Protein AF-A0A2D6RNL6-F1 (afdb_monomer_lite)

Structure (mmCIF, N/CA/C/O backbone):
data_AF-A0A2D6RNL6-F1
#
_entry.id   AF-A0A2D6RNL6-F1
#
loop_
_atom_site.group_PDB
_atom_site.id
_atom_site.type_symbol
_atom_site.label_atom_id
_atom_site.label_alt_id
_atom_site.label_comp_id
_atom_site.label_asym_id
_atom_site.label_entity_id
_atom_site.label_seq_id
_atom_site.pdbx_PDB_ins_code
_atom_site.Cartn_x
_atom_site.Cartn_y
_atom_site.Cartn_z
_atom_site.occupancy
_atom_site.B_iso_or_equiv
_atom_site.auth_seq_id
_atom_site.auth_comp_id
_atom_site.auth_asym_id
_atom_site.auth_atom_id
_atom_site.pdbx_PDB_model_num
ATOM 1 N N . MET A 1 1 ? -27.653 3.096 -29.816 1.00 61.59 1 MET A N 1
ATOM 2 C CA . MET A 1 1 ? -26.757 1.972 -29.468 1.00 61.59 1 MET A CA 1
ATOM 3 C C . MET A 1 1 ? -27.085 1.542 -28.053 1.00 61.59 1 MET A C 1
ATOM 5 O O . MET A 1 1 ? -27.039 2.382 -27.164 1.00 61.59 1 MET A O 1
ATOM 9 N N . ASP A 1 2 ? -27.475 0.287 -27.846 1.00 83.06 2 ASP A N 1
ATOM 10 C CA . ASP A 1 2 ? -27.924 -0.172 -26.529 1.00 83.06 2 ASP A CA 1
ATOM 11 C C . ASP A 1 2 ? -26.804 -0.097 -25.488 1.00 83.06 2 ASP A C 1
ATOM 13 O O . ASP A 1 2 ? -25.637 -0.349 -25.797 1.00 83.06 2 ASP A O 1
ATOM 17 N N . LYS A 1 3 ? -27.161 0.178 -24.226 1.00 84.56 3 LYS A N 1
ATOM 18 C CA . LYS A 1 3 ? -26.219 0.249 -23.091 1.00 84.56 3 LYS A CA 1
ATOM 19 C C . LYS A 1 3 ? -25.324 -0.997 -22.996 1.00 84.56 3 LYS A C 1
ATOM 21 O O . LYS A 1 3 ? -24.145 -0.892 -22.674 1.00 84.56 3 LYS A O 1
ATOM 26 N N . LYS A 1 4 ? -25.856 -2.170 -23.359 1.00 85.88 4 LYS A N 1
ATOM 27 C CA . LYS A 1 4 ? -25.099 -3.432 -23.428 1.00 85.88 4 LYS A CA 1
ATOM 28 C C . LYS A 1 4 ? -24.016 -3.423 -24.516 1.00 85.88 4 LYS A C 1
ATOM 30 O O . LYS A 1 4 ? -22.933 -3.949 -24.287 1.00 85.88 4 LYS A O 1
ATOM 35 N N . ASN A 1 5 ? -24.278 -2.812 -25.671 1.00 91.19 5 ASN A N 1
ATOM 36 C CA . ASN A 1 5 ? -23.312 -2.721 -26.769 1.00 91.19 5 ASN A CA 1
ATOM 37 C C . ASN A 1 5 ? -22.222 -1.680 -26.474 1.00 91.19 5 ASN A C 1
ATOM 39 O O . ASN A 1 5 ? -21.060 -1.928 -26.779 1.00 91.19 5 ASN A O 1
ATOM 43 N N . LEU A 1 6 ? -22.564 -0.580 -25.791 1.00 92.38 6 LEU A N 1
ATOM 44 C CA . LEU A 1 6 ? -21.588 0.391 -25.273 1.00 92.38 6 LEU A CA 1
ATOM 45 C C . LEU A 1 6 ? -20.596 -0.248 -24.294 1.00 92.38 6 LEU A C 1
ATOM 47 O O . LEU A 1 6 ? -19.391 -0.079 -24.457 1.00 92.38 6 LEU A O 1
ATOM 51 N N . ILE A 1 7 ? -21.089 -1.024 -23.320 1.00 94.25 7 ILE A N 1
ATOM 52 C CA . ILE A 1 7 ? -20.229 -1.723 -22.352 1.00 94.25 7 ILE A CA 1
ATOM 53 C C . ILE A 1 7 ? -19.299 -2.705 -23.071 1.00 94.25 7 ILE A C 1
ATOM 55 O O . ILE A 1 7 ? -18.102 -2.692 -22.817 1.00 94.25 7 ILE A O 1
ATOM 59 N N . LYS A 1 8 ? -19.814 -3.503 -24.016 1.00 94.81 8 LYS A N 1
ATOM 60 C CA . LYS A 1 8 ? -18.989 -4.449 -24.789 1.00 94.81 8 LYS A CA 1
ATOM 61 C C . LYS A 1 8 ? -17.877 -3.754 -25.575 1.00 94.81 8 LYS A C 1
ATOM 63 O O . LYS A 1 8 ? -16.745 -4.227 -25.557 1.00 94.81 8 LYS A O 1
ATOM 68 N N . ILE A 1 9 ? -18.187 -2.643 -26.244 1.00 95.88 9 ILE A N 1
ATOM 69 C CA . ILE A 1 9 ? -17.197 -1.867 -27.004 1.00 95.88 9 ILE A CA 1
ATOM 70 C C . ILE A 1 9 ? -16.142 -1.285 -26.062 1.00 95.88 9 ILE A C 1
ATOM 72 O O . ILE A 1 9 ? -14.953 -1.401 -26.339 1.00 95.88 9 ILE A O 1
ATOM 76 N N . PHE A 1 10 ? -16.555 -0.724 -24.924 1.00 96.06 10 PHE A N 1
ATOM 77 C CA . PHE A 1 10 ? -15.624 -0.216 -23.920 1.00 96.06 10 PHE A CA 1
ATOM 78 C C . PHE A 1 10 ? -14.700 -1.319 -23.388 1.00 96.06 10 PHE A C 1
ATOM 80 O O . PHE A 1 10 ? -13.483 -1.153 -23.392 1.00 96.06 10 PHE A O 1
ATOM 87 N N . THR A 1 11 ? -15.252 -2.475 -23.004 1.00 95.62 11 THR A N 1
ATOM 88 C CA . THR A 1 11 ? -14.461 -3.627 -22.552 1.00 95.62 11 THR A CA 1
ATOM 89 C C . THR A 1 11 ? -13.476 -4.088 -23.624 1.00 95.62 11 THR A C 1
ATOM 91 O O . THR A 1 11 ? -12.323 -4.368 -23.305 1.00 95.62 11 THR A O 1
ATOM 94 N N . LEU A 1 12 ? -13.893 -4.122 -24.894 1.00 96.81 12 LEU A N 1
ATOM 95 C CA . LEU A 1 12 ? -13.017 -4.479 -26.009 1.00 96.81 12 LEU A CA 1
ATOM 96 C C . LEU A 1 12 ? -11.869 -3.475 -26.172 1.00 96.81 12 LEU A C 1
ATOM 98 O O . LEU A 1 12 ? -10.727 -3.891 -26.335 1.00 96.81 12 LEU A O 1
ATOM 102 N N . ILE A 1 13 ? -12.144 -2.171 -26.081 1.00 97.19 13 ILE A N 1
ATOM 103 C CA . ILE A 1 13 ? -11.117 -1.121 -26.163 1.00 97.19 13 ILE A CA 1
ATOM 104 C C . ILE A 1 13 ? -10.107 -1.270 -25.024 1.00 97.19 13 ILE A C 1
ATOM 106 O O . ILE A 1 13 ? -8.901 -1.245 -25.271 1.00 97.19 13 ILE A O 1
ATOM 110 N N . VAL A 1 14 ? -10.578 -1.471 -23.790 1.00 96.88 14 VAL A N 1
ATOM 111 C CA . VAL A 1 14 ? -9.708 -1.687 -22.623 1.00 96.88 14 VAL A CA 1
ATOM 112 C C . VAL A 1 14 ? -8.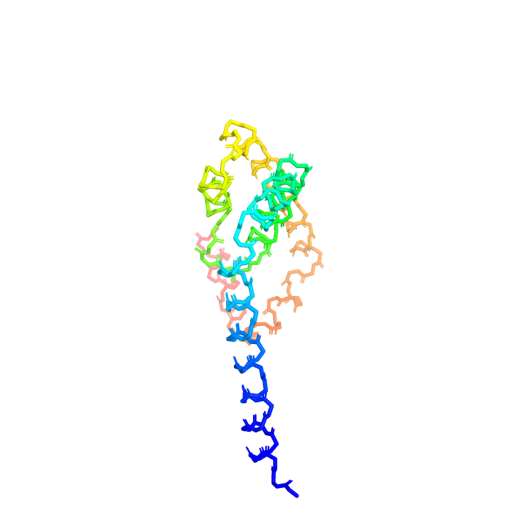843 -2.928 -22.830 1.00 96.88 14 VAL A C 1
ATOM 114 O O . VAL A 1 14 ? -7.630 -2.866 -22.645 1.00 96.88 14 VAL A O 1
ATOM 117 N N . PHE A 1 15 ? -9.437 -4.031 -23.284 1.00 96.94 15 PHE A N 1
ATOM 118 C CA . PHE A 1 15 ? -8.711 -5.268 -23.549 1.00 96.94 15 PHE A CA 1
ATOM 119 C C . PHE A 1 15 ? -7.634 -5.088 -24.625 1.00 96.94 15 PHE A C 1
ATOM 121 O O . PHE A 1 15 ? -6.479 -5.444 -24.406 1.00 96.94 15 PHE A O 1
ATOM 128 N N . VAL A 1 16 ? -7.977 -4.472 -25.760 1.00 97.31 16 VAL A N 1
ATOM 129 C CA . VAL A 1 16 ? -7.020 -4.184 -26.839 1.00 97.31 16 VAL A CA 1
ATOM 130 C C . VAL A 1 16 ? -5.899 -3.267 -26.345 1.00 97.31 16 VAL A C 1
ATOM 132 O O . VAL A 1 16 ? -4.738 -3.504 -26.662 1.00 97.31 16 VAL A O 1
ATOM 135 N N . SER A 1 17 ? -6.214 -2.275 -25.511 1.00 96.12 17 SER A N 1
ATOM 136 C CA . SER A 1 17 ? -5.215 -1.376 -24.920 1.00 96.12 17 SER A CA 1
ATOM 137 C C . SER A 1 17 ? -4.228 -2.131 -24.025 1.00 96.12 17 SER A C 1
ATOM 139 O O . SER A 1 17 ? -3.023 -1.917 -24.132 1.00 96.12 17 SER A O 1
ATOM 141 N N . ILE A 1 18 ? -4.717 -3.064 -23.198 1.00 96.62 18 ILE A N 1
ATOM 142 C CA . ILE A 1 18 ? -3.874 -3.936 -22.364 1.00 96.62 18 ILE A CA 1
ATOM 143 C C . ILE A 1 18 ? -2.964 -4.805 -23.241 1.00 96.62 18 ILE A C 1
ATOM 145 O O . ILE A 1 18 ? -1.770 -4.905 -22.967 1.00 96.62 18 ILE A O 1
ATOM 149 N N . VAL A 1 19 ? -3.498 -5.397 -24.314 1.00 96.69 19 VAL A N 1
ATOM 150 C CA . VAL A 1 19 ? -2.718 -6.237 -25.240 1.00 96.69 19 VAL A CA 1
ATOM 151 C C . VAL A 1 19 ? -1.640 -5.422 -25.958 1.00 96.69 19 VAL A C 1
ATOM 153 O O . VAL A 1 19 ? -0.492 -5.859 -26.026 1.00 96.69 19 VAL A O 1
ATOM 156 N N . ILE A 1 20 ? -1.970 -4.225 -26.452 1.00 97.19 20 ILE A N 1
ATOM 157 C CA . ILE A 1 20 ? -1.000 -3.323 -27.091 1.00 97.19 20 ILE A CA 1
ATOM 158 C C . ILE A 1 20 ? 0.104 -2.946 -26.101 1.00 97.19 20 ILE A C 1
ATOM 160 O O . ILE A 1 20 ? 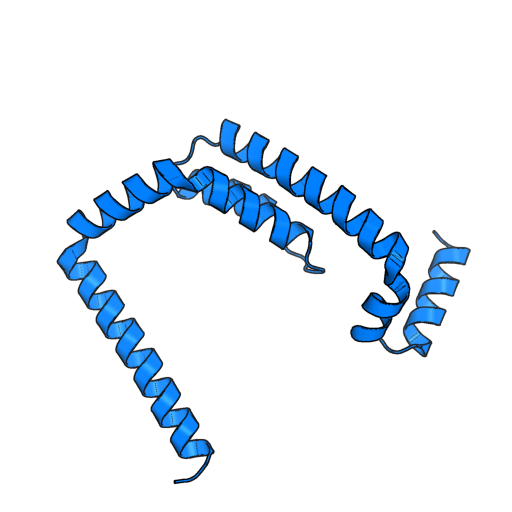1.284 -3.020 -26.444 1.00 97.19 20 ILE A O 1
ATOM 164 N N . PHE A 1 21 ? -0.264 -2.584 -24.870 1.00 95.12 21 PHE A N 1
ATOM 165 C CA . PHE A 1 21 ? 0.700 -2.238 -23.832 1.00 95.12 21 PHE A CA 1
ATOM 166 C C . PHE A 1 21 ? 1.614 -3.421 -23.499 1.00 95.12 21 PHE A C 1
ATOM 168 O O . PHE A 1 21 ? 2.829 -3.258 -23.434 1.00 95.12 21 PHE A O 1
ATOM 175 N N . PHE A 1 22 ? 1.055 -4.627 -23.385 1.00 94.50 22 PHE A N 1
ATOM 176 C CA . PHE A 1 22 ? 1.821 -5.849 -23.163 1.00 94.50 22 PHE A CA 1
ATOM 177 C C . PHE A 1 22 ? 2.835 -6.107 -24.287 1.00 94.50 22 PHE A C 1
ATOM 179 O O . PHE A 1 22 ? 4.017 -6.314 -24.012 1.00 94.50 22 PHE A O 1
ATOM 186 N N . ILE A 1 23 ? 2.410 -6.029 -25.554 1.00 96.31 23 ILE A N 1
ATOM 187 C CA . ILE A 1 23 ? 3.305 -6.186 -26.714 1.00 96.31 23 ILE A CA 1
ATOM 188 C C . ILE A 1 23 ? 4.410 -5.123 -26.684 1.00 96.31 23 ILE A C 1
ATOM 190 O O . ILE A 1 23 ? 5.586 -5.447 -26.862 1.00 96.31 23 ILE A O 1
ATOM 194 N N . TYR A 1 24 ? 4.057 -3.866 -26.404 1.00 95.25 24 TYR A N 1
ATOM 195 C CA . TYR A 1 24 ? 5.021 -2.776 -26.271 1.00 95.25 24 TYR A CA 1
ATOM 196 C C . TYR A 1 24 ? 6.053 -3.055 -25.170 1.00 95.25 24 TYR A C 1
ATOM 198 O O . TYR A 1 24 ? 7.249 -2.827 -25.382 1.00 95.25 24 TYR A O 1
ATOM 206 N N . THR A 1 25 ? 5.615 -3.592 -24.026 1.00 93.31 25 THR A N 1
ATOM 207 C CA . THR A 1 25 ? 6.499 -3.978 -22.922 1.00 93.31 25 THR A CA 1
ATOM 208 C C . THR A 1 25 ? 7.471 -5.082 -23.313 1.00 93.31 25 THR A C 1
ATOM 210 O O . THR A 1 25 ? 8.650 -5.001 -22.972 1.00 93.31 25 THR A O 1
ATOM 213 N N . VAL A 1 26 ? 7.009 -6.088 -24.057 1.00 94.06 26 VAL A N 1
ATOM 214 C CA . VAL A 1 26 ? 7.857 -7.193 -24.523 1.00 94.06 26 VAL A CA 1
ATOM 215 C C . VAL A 1 26 ? 8.924 -6.694 -25.503 1.00 94.06 26 VAL A C 1
ATOM 217 O O . VAL A 1 26 ? 10.094 -7.044 -25.360 1.00 94.06 26 VAL A O 1
ATOM 220 N N . ILE A 1 27 ? 8.555 -5.832 -26.457 1.00 96.69 27 ILE A N 1
ATOM 221 C CA . ILE A 1 27 ? 9.493 -5.284 -27.452 1.00 96.69 27 ILE A CA 1
ATOM 222 C C . ILE A 1 27 ? 10.543 -4.379 -26.787 1.00 96.69 27 ILE A C 1
ATOM 224 O O . ILE A 1 27 ? 11.732 -4.482 -27.083 1.00 96.69 27 ILE A O 1
ATOM 228 N N . ASN A 1 28 ? 10.125 -3.519 -25.854 1.00 94.94 28 ASN A N 1
ATOM 229 C CA . ASN A 1 28 ? 10.990 -2.529 -25.201 1.00 94.94 28 ASN A CA 1
ATOM 230 C C . ASN A 1 28 ? 11.498 -2.980 -23.825 1.00 94.94 28 ASN A C 1
ATOM 232 O O . ASN A 1 28 ? 11.835 -2.152 -22.974 1.00 94.94 28 ASN A O 1
ATOM 236 N N . TYR A 1 29 ? 11.569 -4.294 -23.598 1.00 92.25 29 TYR A N 1
ATOM 237 C CA . TYR A 1 29 ? 11.819 -4.877 -22.281 1.00 92.25 29 TYR A CA 1
ATOM 238 C C . TYR A 1 29 ? 13.060 -4.313 -21.584 1.00 92.25 29 TYR A C 1
ATOM 240 O O . TYR A 1 29 ? 13.004 -4.000 -20.399 1.00 92.25 29 TYR A O 1
ATOM 248 N N . LYS A 1 30 ? 14.180 -4.143 -22.300 1.00 91.44 30 LYS A N 1
ATOM 249 C CA . LYS A 1 30 ? 15.426 -3.631 -21.700 1.00 91.44 30 LYS A CA 1
ATOM 250 C C . LYS A 1 30 ? 15.261 -2.212 -21.157 1.00 91.44 30 LYS A C 1
ATOM 252 O O . LYS A 1 30 ? 15.620 -1.966 -20.011 1.00 91.44 30 LYS A O 1
ATOM 257 N N . THR A 1 31 ? 14.700 -1.308 -21.957 1.00 92.25 31 THR A N 1
ATOM 258 C CA . THR A 1 31 ? 14.467 0.086 -21.559 1.00 92.25 31 THR A CA 1
ATOM 259 C C . THR A 1 31 ? 13.501 0.148 -20.384 1.00 92.25 31 THR A C 1
ATOM 261 O O . THR A 1 31 ? 13.804 0.763 -19.368 1.00 92.25 31 THR A O 1
ATOM 264 N N . ILE A 1 32 ? 12.381 -0.574 -20.474 1.00 90.81 32 ILE A N 1
ATOM 265 C CA . ILE A 1 32 ? 11.372 -0.600 -19.412 1.00 90.81 32 ILE A CA 1
ATOM 266 C C . ILE A 1 32 ? 11.942 -1.192 -18.127 1.00 90.81 32 ILE A C 1
ATOM 268 O O . ILE A 1 32 ? 11.711 -0.644 -17.057 1.00 90.81 32 ILE A O 1
ATOM 272 N N . LYS A 1 33 ? 12.733 -2.267 -18.207 1.00 89.50 33 LYS A N 1
ATOM 273 C CA . LYS A 1 33 ? 13.381 -2.862 -17.035 1.00 89.50 33 LYS A CA 1
ATOM 274 C C . LYS A 1 33 ? 14.281 -1.853 -16.320 1.00 89.50 33 LYS A C 1
ATOM 276 O O . LYS A 1 33 ? 14.235 -1.781 -15.095 1.00 89.50 33 LYS A O 1
ATOM 281 N N . THR A 1 34 ? 15.083 -1.088 -17.059 1.00 90.94 34 THR A N 1
ATOM 282 C CA . THR A 1 34 ? 15.974 -0.075 -16.475 1.00 90.94 34 THR A CA 1
ATOM 283 C C . THR A 1 34 ? 15.185 1.046 -15.804 1.00 90.94 34 THR A C 1
ATOM 285 O O . THR A 1 34 ? 15.450 1.364 -14.646 1.00 90.94 34 THR A O 1
ATOM 288 N N . GLU A 1 35 ? 14.179 1.595 -16.487 1.00 90.56 35 GLU A N 1
ATOM 289 C CA . GLU A 1 35 ? 13.336 2.668 -15.946 1.00 90.56 35 GLU A CA 1
ATOM 290 C C . GLU A 1 35 ? 12.542 2.208 -14.717 1.00 90.56 35 GLU A C 1
ATOM 292 O O . GLU A 1 35 ? 12.532 2.884 -13.689 1.00 90.56 35 GLU A O 1
ATOM 297 N N . VAL A 1 36 ? 11.940 1.015 -14.772 1.00 87.94 36 VAL A N 1
ATOM 298 C CA . VAL A 1 36 ? 11.219 0.421 -13.636 1.00 87.94 36 VAL A CA 1
ATOM 299 C C . VAL A 1 36 ? 12.167 0.166 -12.471 1.00 87.94 36 VAL A C 1
ATOM 301 O O . VAL A 1 36 ? 11.840 0.526 -11.346 1.00 87.94 36 VAL A O 1
ATOM 304 N N . SER A 1 37 ? 13.353 -0.400 -12.709 1.00 88.25 37 SER A N 1
ATOM 305 C CA . SER A 1 37 ? 14.330 -0.641 -11.641 1.00 88.25 37 SER A CA 1
ATOM 306 C C . SER A 1 37 ? 14.790 0.663 -10.986 1.00 88.25 37 SER A C 1
ATOM 308 O O . SER A 1 37 ? 14.908 0.720 -9.764 1.00 88.25 37 SER A O 1
ATOM 310 N N . SER A 1 38 ? 15.029 1.712 -11.777 1.00 89.12 38 SER A N 1
ATOM 311 C CA . SER A 1 38 ? 15.371 3.047 -11.270 1.00 89.12 38 SER A CA 1
ATOM 312 C C . SER A 1 38 ? 14.224 3.635 -10.440 1.00 89.12 38 SER A C 1
ATOM 314 O O . SER A 1 38 ? 14.425 4.115 -9.322 1.00 89.12 38 SER A O 1
ATOM 316 N N . GLY A 1 39 ? 12.991 3.508 -10.938 1.00 89.69 39 GLY A N 1
ATOM 317 C CA . GLY A 1 39 ? 11.782 3.927 -10.235 1.00 89.69 39 GLY A CA 1
ATOM 318 C C . GLY A 1 39 ? 11.582 3.194 -8.908 1.00 89.69 39 GLY A C 1
ATOM 319 O O . GLY A 1 39 ? 11.326 3.836 -7.892 1.00 89.69 39 GLY A O 1
ATOM 320 N N . VAL A 1 40 ? 11.761 1.870 -8.887 1.00 90.19 40 VAL A N 1
ATOM 321 C CA . VAL A 1 40 ? 11.664 1.046 -7.672 1.00 90.19 40 VAL A CA 1
ATOM 322 C C . VAL A 1 40 ? 12.739 1.440 -6.664 1.00 90.19 40 VAL A C 1
ATOM 324 O O . VAL A 1 40 ? 12.428 1.611 -5.491 1.00 90.19 40 VAL A O 1
ATOM 327 N N . GLN A 1 41 ? 13.982 1.663 -7.088 1.00 87.38 41 GLN A N 1
ATOM 328 C CA . GLN A 1 41 ? 15.033 2.098 -6.163 1.00 87.38 41 GLN A CA 1
ATOM 329 C C . GLN A 1 41 ? 14.742 3.475 -5.553 1.00 87.38 41 GLN A C 1
ATOM 331 O O . GLN A 1 41 ? 15.025 3.697 -4.377 1.00 87.38 41 GLN A O 1
ATOM 336 N N . LYS A 1 42 ? 14.146 4.390 -6.326 1.00 91.44 42 LYS A N 1
ATOM 337 C CA . LYS A 1 42 ? 13.864 5.758 -5.876 1.00 91.44 42 LYS A CA 1
ATOM 338 C C . LYS A 1 42 ? 12.590 5.879 -5.036 1.00 91.44 42 LYS A C 1
ATOM 340 O O . LYS A 1 42 ? 12.570 6.632 -4.067 1.00 91.44 42 LYS A O 1
ATOM 345 N N . TYR A 1 43 ? 11.530 5.168 -5.410 1.00 94.44 43 TYR A N 1
ATOM 346 C CA . TYR A 1 43 ? 10.188 5.337 -4.840 1.00 94.44 43 TYR A CA 1
ATOM 347 C C . TYR A 1 43 ? 9.634 4.078 -4.173 1.00 94.44 43 TYR A C 1
ATOM 349 O O . TYR A 1 43 ? 8.564 4.138 -3.571 1.00 94.44 43 TYR A O 1
ATOM 357 N N . GLY A 1 44 ? 10.345 2.952 -4.237 1.00 92.94 44 GLY A N 1
ATOM 358 C CA . GLY A 1 44 ? 9.876 1.659 -3.745 1.00 92.94 44 GLY A CA 1
ATOM 359 C C . GLY A 1 44 ? 9.432 1.713 -2.290 1.00 92.94 44 GLY A C 1
ATOM 360 O O . GLY A 1 44 ? 8.293 1.373 -2.002 1.00 92.94 44 GLY A O 1
ATOM 361 N N . TYR A 1 45 ? 10.259 2.240 -1.383 1.00 95.06 45 TYR A N 1
ATOM 362 C CA . TYR A 1 45 ? 9.891 2.354 0.036 1.00 95.06 45 TYR A CA 1
ATOM 363 C C . TYR A 1 45 ? 8.681 3.267 0.278 1.00 95.06 45 TYR A C 1
ATOM 365 O O . TYR A 1 45 ? 7.866 2.981 1.148 1.00 95.06 45 TYR A O 1
ATOM 373 N N . ILE A 1 46 ? 8.506 4.328 -0.515 1.00 95.25 46 ILE A N 1
ATOM 374 C CA . ILE A 1 46 ? 7.317 5.190 -0.422 1.00 95.25 46 ILE A CA 1
ATOM 375 C C . ILE A 1 46 ? 6.072 4.410 -0.859 1.00 95.25 46 ILE A C 1
ATOM 377 O O . ILE A 1 46 ? 5.050 4.460 -0.179 1.00 95.25 46 ILE A O 1
ATOM 381 N N . GLY A 1 47 ? 6.173 3.643 -1.948 1.00 94.50 47 GLY A N 1
ATOM 382 C CA . GLY A 1 47 ? 5.105 2.759 -2.415 1.00 94.50 47 GLY A CA 1
ATOM 383 C C . GLY A 1 47 ? 4.740 1.687 -1.388 1.00 94.50 47 GLY A C 1
ATOM 384 O O . GLY A 1 47 ? 3.563 1.509 -1.090 1.00 94.50 47 GLY A O 1
ATOM 385 N N . ILE A 1 48 ? 5.742 1.035 -0.789 1.00 95.75 48 ILE A N 1
ATOM 386 C CA . ILE A 1 48 ? 5.563 0.070 0.306 1.00 95.75 48 ILE A CA 1
ATOM 387 C C . ILE A 1 48 ? 4.880 0.733 1.503 1.00 95.75 48 ILE A C 1
ATOM 389 O O . ILE A 1 48 ? 3.950 0.165 2.070 1.00 95.75 48 ILE A O 1
ATOM 393 N N . SER A 1 49 ? 5.303 1.939 1.881 1.00 95.75 49 SER A N 1
ATOM 394 C CA . SER A 1 49 ? 4.690 2.676 2.984 1.00 95.75 49 SER A CA 1
ATOM 395 C C . SER A 1 49 ? 3.212 2.950 2.708 1.00 95.75 49 SER A C 1
ATOM 397 O O . SER A 1 49 ? 2.364 2.555 3.503 1.00 95.75 49 SER A O 1
ATOM 399 N N . ALA A 1 50 ? 2.886 3.536 1.553 1.00 95.25 50 ALA A N 1
ATOM 400 C CA . ALA A 1 50 ? 1.510 3.862 1.187 1.00 95.25 50 ALA A CA 1
ATOM 401 C C . ALA A 1 50 ? 0.621 2.615 1.069 1.00 95.25 50 ALA A C 1
ATOM 403 O O . ALA A 1 50 ? -0.500 2.609 1.571 1.00 95.25 50 ALA A O 1
ATOM 404 N N . ALA A 1 51 ? 1.120 1.545 0.446 1.00 94.50 51 ALA A N 1
ATOM 405 C CA . ALA A 1 51 ? 0.382 0.294 0.324 1.00 94.50 51 ALA A CA 1
ATOM 406 C C . ALA A 1 51 ? 0.128 -0.349 1.694 1.00 94.50 51 ALA A C 1
ATOM 408 O O . ALA A 1 51 ? -1.005 -0.711 1.981 1.00 94.50 51 ALA A O 1
ATOM 409 N N . SER A 1 52 ? 1.137 -0.416 2.568 1.00 94.88 52 SER A N 1
ATOM 410 C CA . SER A 1 52 ? 0.978 -0.959 3.929 1.00 94.88 52 SER A CA 1
ATOM 411 C C . SER A 1 52 ? -0.042 -0.165 4.735 1.00 94.88 52 SER A C 1
ATOM 413 O O . SER A 1 52 ? -0.927 -0.749 5.349 1.00 94.88 52 SER A O 1
ATOM 415 N N . PHE A 1 53 ? 0.035 1.166 4.665 1.00 94.88 53 PHE A N 1
ATOM 416 C CA . PHE A 1 53 ? -0.911 2.055 5.326 1.00 94.88 53 PHE A CA 1
ATOM 417 C C . PHE A 1 53 ? -2.349 1.774 4.878 1.00 94.88 53 PHE A C 1
ATOM 419 O O . PHE A 1 53 ? -3.231 1.566 5.704 1.00 94.88 53 PHE A O 1
ATOM 426 N N . LEU A 1 54 ? -2.578 1.738 3.561 1.00 92.62 54 LEU A N 1
ATOM 427 C CA . LEU A 1 54 ? -3.905 1.519 2.990 1.00 92.62 54 LEU A CA 1
ATOM 428 C C . LEU A 1 54 ? -4.435 0.116 3.279 1.00 92.62 54 LEU A C 1
ATOM 430 O O . LEU A 1 54 ? -5.620 -0.023 3.569 1.00 92.62 54 LEU A O 1
ATOM 434 N N . LEU A 1 55 ? -3.584 -0.910 3.204 1.00 91.50 55 LEU A N 1
ATOM 435 C CA . LEU A 1 55 ? -4.013 -2.280 3.460 1.00 91.50 55 LEU A CA 1
ATOM 436 C C . LEU A 1 55 ? -4.471 -2.461 4.908 1.00 91.50 55 LEU A C 1
ATOM 438 O O . LEU A 1 55 ? -5.518 -3.063 5.119 1.00 91.50 55 LEU A O 1
ATOM 442 N N . GLU A 1 56 ? -3.739 -1.878 5.859 1.00 90.50 56 GLU A N 1
ATOM 443 C CA . GLU A 1 56 ? -4.071 -1.916 7.288 1.00 90.50 56 GLU A CA 1
ATOM 444 C C . GLU A 1 56 ? -5.285 -1.036 7.631 1.00 90.50 56 GLU A C 1
ATOM 446 O O . GLU A 1 56 ? -5.996 -1.260 8.604 1.00 90.50 56 GLU A O 1
ATOM 451 N N . SER A 1 57 ? -5.522 -0.003 6.824 1.00 88.56 57 SER A N 1
ATOM 452 C CA . SER A 1 57 ? -6.637 0.933 6.976 1.00 88.56 57 SER A CA 1
ATOM 453 C C . SER A 1 57 ? -7.986 0.373 6.513 1.00 88.56 57 SER A C 1
ATOM 455 O O . SER A 1 57 ? -9.035 0.879 6.913 1.00 88.56 57 SER A O 1
ATOM 457 N N . LEU A 1 58 ? -7.981 -0.620 5.623 1.00 85.88 58 LEU A N 1
ATOM 458 C CA . LEU A 1 58 ? -9.194 -1.169 5.025 1.00 85.88 58 LEU A CA 1
ATOM 459 C C . LEU A 1 58 ? -9.693 -2.389 5.815 1.00 85.88 58 LEU A C 1
ATOM 461 O O . LEU A 1 58 ? -8.887 -3.221 6.226 1.00 85.88 58 LEU A O 1
ATOM 465 N N . PRO A 1 59 ? -11.017 -2.562 5.984 1.00 79.00 59 PRO A N 1
ATOM 466 C CA . PRO A 1 59 ? -11.596 -3.731 6.643 1.00 79.00 59 PRO A CA 1
ATOM 467 C C . PRO A 1 59 ? -11.556 -4.949 5.708 1.00 79.00 59 PRO A C 1
ATOM 469 O O . PRO A 1 59 ? -12.569 -5.375 5.154 1.00 79.00 59 PRO A O 1
ATOM 472 N N . GLN A 1 60 ? -10.363 -5.492 5.494 1.00 83.25 60 GLN A N 1
ATOM 473 C CA . GLN A 1 60 ? -10.109 -6.622 4.607 1.00 83.25 60 GLN A CA 1
ATOM 474 C C . GLN A 1 60 ? -9.218 -7.661 5.301 1.00 83.25 60 GLN A C 1
ATOM 476 O O . GLN A 1 60 ? -8.407 -7.310 6.153 1.00 83.25 60 GLN A O 1
ATOM 481 N N . PRO A 1 61 ? -9.305 -8.946 4.920 1.00 79.75 61 PRO A N 1
ATOM 482 C CA . PRO A 1 61 ? -8.507 -10.013 5.530 1.00 79.75 61 PRO A CA 1
ATOM 483 C C . PRO A 1 61 ? -7.036 -10.021 5.066 1.00 79.75 61 PRO A C 1
ATOM 485 O O . PRO A 1 61 ? -6.335 -11.012 5.252 1.00 79.75 61 PRO A O 1
ATOM 488 N N . ILE A 1 62 ? -6.576 -8.954 4.409 1.00 84.44 62 ILE A N 1
ATOM 489 C CA . ILE A 1 62 ? -5.240 -8.832 3.832 1.00 84.44 62 ILE A CA 1
ATOM 490 C C . ILE A 1 62 ? -4.466 -7.783 4.628 1.00 84.44 62 ILE A C 1
ATOM 492 O O . ILE A 1 62 ? -4.752 -6.594 4.512 1.00 84.44 62 ILE A O 1
ATOM 496 N N . GLY A 1 63 ? -3.481 -8.235 5.403 1.00 83.06 63 GLY A N 1
ATOM 497 C CA . GLY A 1 63 ? -2.598 -7.365 6.178 1.00 83.06 63 GLY A CA 1
ATOM 498 C C . GLY A 1 63 ? -1.399 -6.841 5.385 1.00 83.06 63 GLY A C 1
ATOM 499 O O . GLY A 1 63 ? -1.136 -7.241 4.244 1.00 83.06 63 GLY A O 1
ATOM 500 N N . ALA A 1 64 ? -0.621 -5.971 6.027 1.00 88.38 64 ALA A N 1
ATOM 501 C CA . ALA A 1 64 ? 0.571 -5.362 5.439 1.00 88.38 64 ALA A CA 1
ATOM 502 C C . ALA A 1 64 ? 1.729 -6.347 5.139 1.00 88.38 64 ALA A C 1
ATOM 504 O O . ALA A 1 64 ? 2.699 -5.976 4.470 1.00 88.38 64 ALA A O 1
ATOM 505 N N . ASP A 1 65 ? 1.618 -7.614 5.551 1.00 89.75 65 ASP A N 1
ATOM 506 C CA . ASP A 1 65 ? 2.581 -8.686 5.255 1.00 89.75 65 ASP A CA 1
ATOM 507 C C . ASP A 1 65 ? 2.785 -8.899 3.749 1.00 89.75 65 ASP A C 1
ATOM 509 O O . ASP A 1 65 ? 3.897 -9.174 3.288 1.00 89.75 65 ASP A O 1
ATOM 513 N N . ILE A 1 66 ? 1.727 -8.714 2.950 1.00 91.38 66 ILE A N 1
ATOM 514 C CA . ILE A 1 66 ? 1.827 -8.789 1.485 1.00 91.38 66 ILE A CA 1
ATOM 515 C C . ILE A 1 66 ? 2.781 -7.712 0.963 1.00 91.38 66 ILE A C 1
ATOM 517 O O . ILE A 1 66 ? 3.570 -7.951 0.041 1.00 91.38 66 ILE A O 1
ATOM 521 N N . THR A 1 67 ? 2.760 -6.530 1.571 1.00 93.38 67 THR A N 1
ATOM 522 C CA . THR A 1 67 ? 3.654 -5.433 1.214 1.00 93.38 67 THR A CA 1
ATOM 523 C C . THR A 1 67 ? 5.104 -5.755 1.570 1.00 93.38 67 THR A C 1
ATOM 525 O O . THR A 1 67 ? 6.007 -5.483 0.784 1.00 93.38 67 THR A O 1
ATOM 528 N N . LEU A 1 68 ? 5.343 -6.420 2.703 1.00 93.44 68 LEU A N 1
ATOM 529 C CA . LEU A 1 68 ? 6.679 -6.891 3.076 1.00 93.44 68 LEU A CA 1
ATOM 530 C C . LEU A 1 68 ? 7.248 -7.880 2.046 1.00 93.44 68 LEU A C 1
ATOM 532 O O . LEU A 1 68 ? 8.364 -7.697 1.552 1.00 93.44 68 LEU A O 1
ATOM 536 N N . ILE A 1 69 ? 6.466 -8.905 1.692 1.00 93.88 69 ILE A N 1
ATOM 537 C CA . ILE A 1 69 ? 6.879 -9.945 0.738 1.00 93.88 69 ILE A CA 1
ATOM 538 C C . ILE A 1 69 ? 7.127 -9.332 -0.644 1.00 93.88 69 ILE A C 1
ATOM 540 O O . ILE A 1 69 ? 8.165 -9.577 -1.261 1.00 93.88 69 ILE A O 1
ATOM 544 N N . SER A 1 70 ? 6.198 -8.503 -1.122 1.00 92.62 70 SER A N 1
ATOM 545 C CA . SER A 1 70 ? 6.317 -7.846 -2.427 1.00 92.62 70 SER A CA 1
ATOM 546 C C . SER A 1 70 ? 7.528 -6.917 -2.504 1.00 92.62 70 SER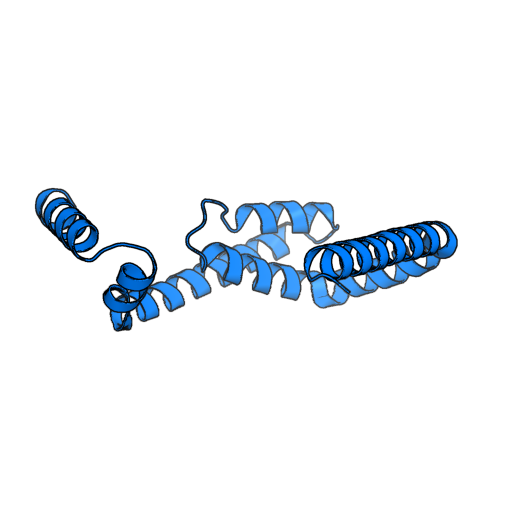 A C 1
ATOM 548 O O . SER A 1 70 ? 8.231 -6.952 -3.510 1.00 92.62 70 SER A O 1
ATOM 550 N N . GLY A 1 71 ? 7.842 -6.172 -1.438 1.00 92.31 71 GLY A N 1
ATOM 551 C CA . GLY A 1 71 ? 9.048 -5.346 -1.351 1.00 92.31 71 GLY A CA 1
ATOM 552 C C . GLY A 1 71 ? 10.339 -6.147 -1.540 1.00 92.31 71 GLY A C 1
ATOM 553 O O . GLY A 1 71 ? 11.227 -5.725 -2.283 1.00 92.31 71 GLY A O 1
ATOM 554 N N . GLY A 1 72 ? 10.422 -7.337 -0.939 1.00 90.31 72 GLY A N 1
ATOM 555 C CA . GLY A 1 72 ? 11.543 -8.255 -1.161 1.00 90.31 72 GLY A CA 1
ATOM 556 C C . GLY A 1 72 ? 11.616 -8.770 -2.603 1.00 90.31 72 GLY A C 1
ATOM 557 O O . GLY A 1 72 ? 12.688 -8.773 -3.206 1.00 90.31 72 GLY A O 1
ATOM 558 N N . LEU A 1 73 ? 10.475 -9.151 -3.188 1.00 92.06 73 LEU A N 1
ATOM 559 C CA . LEU A 1 73 ? 10.406 -9.685 -4.556 1.00 92.06 73 LEU A CA 1
ATOM 560 C C . LEU A 1 73 ? 10.791 -8.661 -5.632 1.00 92.06 73 LEU A C 1
ATOM 562 O O . LEU A 1 73 ? 11.371 -9.036 -6.649 1.00 92.06 73 LEU A O 1
ATOM 566 N N . ILE A 1 74 ? 10.506 -7.376 -5.412 1.00 90.75 74 ILE A N 1
ATOM 567 C CA . ILE A 1 74 ? 10.892 -6.298 -6.337 1.00 90.75 74 ILE A CA 1
ATOM 568 C C . ILE A 1 74 ? 12.342 -5.822 -6.138 1.00 90.75 74 ILE A C 1
ATOM 570 O O . ILE A 1 74 ? 12.771 -4.873 -6.792 1.00 90.75 74 ILE A O 1
ATOM 574 N N . GLY A 1 75 ? 13.108 -6.484 -5.265 1.00 88.94 75 GLY A N 1
ATOM 575 C CA . GLY A 1 75 ? 14.539 -6.242 -5.079 1.00 88.94 75 GLY A CA 1
ATOM 576 C C . GLY A 1 75 ? 14.884 -5.109 -4.111 1.00 88.94 75 GLY A C 1
ATOM 577 O O . GLY A 1 75 ? 16.014 -4.622 -4.139 1.00 88.94 75 GLY A O 1
ATOM 578 N N . LEU A 1 76 ? 13.948 -4.674 -3.259 1.00 93.81 76 LEU A N 1
ATOM 579 C CA . LEU A 1 76 ? 14.273 -3.762 -2.161 1.00 93.81 76 LEU A CA 1
ATOM 580 C C . LEU A 1 76 ? 14.967 -4.516 -1.026 1.00 93.81 76 LEU A C 1
ATOM 582 O O . LEU A 1 76 ? 14.809 -5.724 -0.846 1.00 93.81 76 LEU A O 1
ATOM 586 N N . ASN A 1 77 ? 15.727 -3.784 -0.214 1.00 94.12 77 ASN A N 1
ATOM 587 C CA . ASN A 1 77 ? 16.349 -4.364 0.964 1.00 94.12 77 ASN A CA 1
ATOM 588 C C . ASN A 1 77 ? 15.265 -4.687 2.003 1.00 94.12 77 ASN A C 1
ATOM 590 O O . ASN A 1 77 ? 14.630 -3.785 2.554 1.00 94.12 77 ASN A O 1
ATOM 594 N N . ILE A 1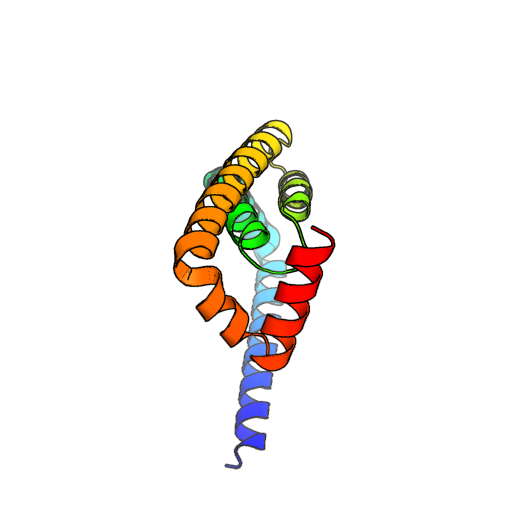 78 ? 15.091 -5.979 2.285 1.00 94.31 78 ILE A N 1
ATOM 595 C CA . ILE A 1 78 ? 14.011 -6.489 3.135 1.00 94.31 78 ILE A CA 1
ATOM 596 C C . ILE A 1 78 ? 14.013 -5.890 4.547 1.00 94.31 78 ILE A C 1
ATOM 598 O O . ILE A 1 78 ? 12.947 -5.692 5.120 1.00 94.31 78 ILE A O 1
ATOM 602 N N . PHE A 1 79 ? 15.178 -5.534 5.094 1.00 96.06 79 PHE A N 1
ATOM 603 C CA . PHE A 1 79 ? 15.274 -4.919 6.418 1.00 96.06 79 PHE A CA 1
ATOM 604 C C . PHE A 1 79 ? 14.641 -3.522 6.437 1.00 96.06 79 PHE A C 1
ATOM 606 O O . PHE A 1 79 ? 13.856 -3.197 7.326 1.00 96.06 79 PHE A O 1
ATOM 613 N N . PHE A 1 80 ? 14.916 -2.707 5.415 1.00 95.31 80 PHE A N 1
ATOM 614 C CA . PHE A 1 80 ? 14.296 -1.388 5.286 1.00 95.31 80 PHE A CA 1
ATOM 615 C C . PHE A 1 80 ? 12.812 -1.479 4.925 1.00 95.31 80 PHE A C 1
ATOM 617 O O . PHE A 1 80 ? 12.018 -0.677 5.417 1.00 95.31 80 PHE A O 1
ATOM 624 N N . VAL A 1 81 ? 12.418 -2.467 4.112 1.00 96.19 81 VAL A N 1
ATOM 625 C CA . VAL A 1 81 ? 11.000 -2.755 3.842 1.00 96.19 81 VAL A CA 1
ATOM 626 C C . VAL A 1 81 ? 10.281 -3.090 5.148 1.00 96.19 81 VAL A C 1
ATOM 628 O O . VAL A 1 81 ? 9.259 -2.478 5.429 1.00 96.19 81 VAL A O 1
ATOM 631 N N . PHE A 1 82 ? 10.837 -3.976 5.978 1.00 96.25 82 PHE A N 1
ATOM 632 C CA . PHE A 1 82 ? 10.271 -4.335 7.280 1.00 96.25 82 PHE A CA 1
ATOM 633 C C . PHE A 1 82 ? 10.052 -3.111 8.172 1.00 96.25 82 PHE A C 1
ATOM 635 O O . PHE A 1 82 ? 8.936 -2.885 8.632 1.00 96.25 82 PHE A O 1
ATOM 642 N N . ILE A 1 83 ? 11.078 -2.272 8.349 1.00 96.75 83 ILE A N 1
ATOM 643 C CA . ILE A 1 83 ? 10.955 -1.033 9.136 1.00 96.75 83 ILE A CA 1
ATOM 644 C C . ILE A 1 83 ? 9.852 -0.132 8.568 1.00 96.75 83 ILE A C 1
ATOM 646 O O . ILE A 1 83 ? 9.028 0.392 9.316 1.00 96.75 83 ILE A O 1
ATOM 650 N N . THR A 1 84 ? 9.812 0.027 7.245 1.00 96.44 84 THR A N 1
ATOM 651 C CA . THR A 1 84 ? 8.818 0.863 6.561 1.00 96.44 84 THR A CA 1
ATOM 652 C C . THR A 1 84 ? 7.397 0.344 6.783 1.00 96.44 84 THR A C 1
ATOM 654 O O . THR A 1 84 ? 6.502 1.126 7.096 1.00 96.44 84 THR A O 1
ATOM 657 N N . VAL A 1 85 ? 7.194 -0.969 6.658 1.00 96.31 85 VAL A N 1
ATOM 658 C CA . VAL A 1 85 ? 5.905 -1.636 6.880 1.00 96.31 85 VAL A CA 1
ATOM 659 C C . VAL A 1 85 ? 5.455 -1.458 8.327 1.00 96.31 85 VAL A C 1
ATOM 661 O O . VAL A 1 85 ? 4.319 -1.051 8.553 1.00 96.31 85 VAL A O 1
ATOM 664 N N . VAL A 1 86 ? 6.335 -1.698 9.303 1.00 95.88 86 VAL A N 1
ATOM 665 C CA . VAL A 1 86 ? 6.006 -1.581 10.733 1.00 95.88 86 VAL A CA 1
ATOM 666 C C . VAL A 1 86 ? 5.617 -0.150 11.099 1.00 95.88 86 VAL A C 1
ATOM 668 O O . VAL A 1 86 ? 4.582 0.060 11.728 1.00 95.88 86 VAL A O 1
ATOM 671 N N . LEU A 1 87 ? 6.405 0.843 10.678 1.00 96.69 87 LEU A N 1
ATOM 672 C CA . LEU A 1 87 ? 6.112 2.250 10.965 1.00 96.69 87 LEU A CA 1
ATOM 673 C C . LEU A 1 87 ? 4.806 2.701 10.308 1.00 96.69 87 LEU A C 1
ATOM 675 O O . LEU A 1 87 ? 3.987 3.362 10.945 1.00 96.69 87 LEU A O 1
ATOM 679 N N . SER A 1 88 ? 4.604 2.324 9.047 1.00 96.06 88 SER A N 1
ATOM 680 C CA . SER A 1 88 ? 3.417 2.703 8.288 1.00 96.06 88 SER A CA 1
ATOM 681 C C . SER A 1 88 ? 2.142 2.061 8.843 1.00 96.06 88 SER A C 1
ATOM 683 O O . SER A 1 88 ? 1.150 2.750 9.079 1.00 96.06 88 SER A O 1
ATOM 685 N N . SER A 1 89 ? 2.184 0.759 9.136 1.00 94.19 89 SER A N 1
ATOM 686 C CA . SER A 1 89 ? 1.043 0.018 9.691 1.00 94.19 89 SER A CA 1
ATOM 687 C C . SER A 1 89 ? 0.727 0.478 11.114 1.00 94.19 89 SER A C 1
ATOM 689 O O . SER A 1 89 ? -0.434 0.689 11.449 1.00 94.19 89 SER A O 1
ATOM 691 N N . GLY A 1 90 ? 1.751 0.744 11.934 1.00 94.25 90 GLY A N 1
ATOM 692 C CA . GLY A 1 90 ? 1.568 1.327 13.263 1.00 94.25 90 GLY A CA 1
ATOM 693 C C . GLY A 1 90 ? 0.899 2.703 13.209 1.00 94.25 90 GLY A C 1
ATOM 694 O O . GLY A 1 90 ? -0.046 2.965 13.952 1.00 94.25 90 GLY A O 1
ATOM 695 N N . PHE A 1 91 ? 1.331 3.570 12.288 1.00 95.94 91 PHE A N 1
ATOM 696 C CA . PHE A 1 91 ? 0.703 4.876 12.083 1.00 95.94 91 PHE A CA 1
ATOM 697 C C . PHE A 1 91 ? -0.742 4.754 11.571 1.00 95.94 91 PHE A C 1
ATOM 699 O O . PHE A 1 91 ? -1.622 5.465 12.057 1.00 95.94 91 PHE A O 1
ATOM 706 N N . SER A 1 92 ? -1.001 3.823 10.646 1.00 94.75 92 SER A N 1
ATOM 707 C CA . SER A 1 92 ? -2.350 3.491 10.172 1.00 94.75 92 SER A CA 1
ATOM 708 C C . SER A 1 92 ? -3.262 3.062 11.320 1.00 94.75 92 SER A C 1
ATOM 710 O O . SER A 1 92 ? -4.346 3.620 11.477 1.00 94.75 92 SER A O 1
ATOM 712 N N . GLY A 1 93 ? -2.802 2.147 12.178 1.00 92.19 93 GLY A N 1
ATOM 713 C CA . GLY A 1 93 ? -3.569 1.668 13.328 1.00 92.19 93 GLY A CA 1
ATOM 714 C C . GLY A 1 93 ? -3.927 2.788 14.305 1.00 92.19 93 GLY A C 1
ATOM 715 O O . GLY A 1 93 ? -5.076 2.892 14.729 1.00 92.19 93 GLY A O 1
ATOM 716 N N . ILE A 1 94 ? -2.978 3.682 14.606 1.00 95.06 94 ILE A N 1
ATOM 717 C CA . ILE A 1 94 ? -3.237 4.862 15.445 1.00 95.06 94 ILE A CA 1
ATOM 718 C C . ILE A 1 94 ? -4.290 5.763 14.792 1.00 95.06 94 ILE A C 1
ATOM 720 O O . ILE A 1 94 ? -5.250 6.171 15.446 1.00 95.06 94 ILE A O 1
ATOM 724 N N . LEU A 1 95 ? -4.138 6.071 13.502 1.00 94.44 95 LEU A N 1
ATOM 725 C CA . LEU A 1 95 ? -5.074 6.940 12.799 1.00 94.44 95 LEU A CA 1
ATOM 726 C C . LEU A 1 95 ? -6.481 6.330 12.749 1.00 94.44 95 LEU A C 1
ATOM 728 O O . LEU A 1 95 ? -7.459 7.010 13.065 1.00 94.44 95 LEU A O 1
ATOM 732 N N . MET A 1 96 ? -6.587 5.050 12.392 1.00 92.06 96 MET A N 1
ATOM 733 C CA . MET A 1 96 ? -7.865 4.353 12.296 1.00 92.06 96 MET A CA 1
ATOM 734 C C . MET A 1 96 ? -8.528 4.147 13.650 1.00 92.06 96 MET A C 1
ATOM 736 O O . MET A 1 96 ? -9.752 4.223 13.728 1.00 92.06 96 MET A O 1
ATOM 740 N N . TYR A 1 97 ? -7.755 4.003 14.727 1.00 92.50 97 TYR A N 1
ATOM 741 C CA . TYR A 1 97 ? -8.296 4.046 16.080 1.00 92.50 97 TYR A CA 1
ATOM 742 C C . TYR A 1 97 ? -9.003 5.378 16.360 1.00 92.50 97 TYR A C 1
ATOM 744 O O . TYR A 1 97 ? -10.149 5.383 16.807 1.00 92.50 97 TYR A O 1
ATOM 752 N N . PHE A 1 98 ? -8.376 6.517 16.047 1.00 94.62 98 PHE A N 1
ATOM 753 C CA . PHE A 1 98 ? -9.005 7.826 16.258 1.00 94.62 98 PHE A CA 1
ATOM 754 C C . PHE A 1 98 ? -10.224 8.050 15.358 1.00 94.62 98 PHE A C 1
ATOM 756 O O . PHE A 1 98 ? -11.229 8.601 15.812 1.00 94.62 98 PHE A O 1
ATOM 763 N N . ILE A 1 99 ? -10.169 7.597 14.103 1.00 92.31 99 ILE A N 1
ATOM 764 C CA . ILE A 1 99 ? -11.316 7.654 13.187 1.00 92.31 99 ILE A CA 1
ATOM 765 C C . ILE A 1 99 ? -12.464 6.786 13.717 1.00 92.31 99 ILE A C 1
ATOM 767 O O . ILE A 1 99 ? -13.605 7.246 13.765 1.00 92.31 99 ILE A O 1
ATOM 771 N N . GLY A 1 100 ? -12.168 5.568 14.170 1.00 90.69 100 GLY A N 1
ATOM 772 C CA . GLY A 1 100 ? -13.135 4.659 14.778 1.00 90.69 100 GLY A CA 1
ATOM 773 C C . GLY A 1 100 ? -13.723 5.208 16.079 1.00 90.69 100 GLY A C 1
ATOM 774 O O . GL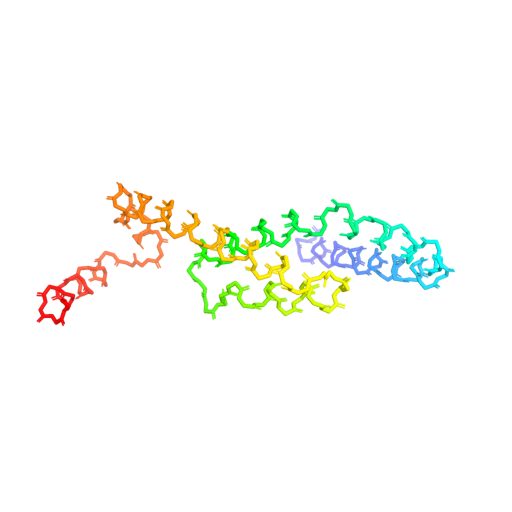Y A 1 100 ? -14.926 5.110 16.296 1.00 90.69 100 GLY A O 1
ATOM 775 N N . TYR A 1 101 ? -12.919 5.871 16.908 1.00 91.12 101 TYR A N 1
ATOM 776 C CA . TYR A 1 101 ? -13.398 6.514 18.129 1.00 91.12 101 TYR A CA 1
ATOM 777 C C . TYR A 1 101 ? -14.356 7.676 17.832 1.00 91.12 101 TYR A C 1
ATOM 779 O O . TYR A 1 101 ? -15.398 7.804 18.469 1.00 91.12 101 TYR A O 1
ATOM 787 N N . ALA A 1 102 ? -14.030 8.515 16.845 1.00 93.94 102 ALA A N 1
ATOM 788 C CA . ALA A 1 102 ? -14.831 9.693 16.523 1.00 93.94 102 ALA A CA 1
ATOM 789 C C . ALA A 1 102 ? -16.081 9.378 15.684 1.00 93.94 102 ALA A C 1
ATOM 791 O O . ALA A 1 102 ? -17.102 10.042 15.842 1.00 93.94 102 ALA A O 1
ATOM 792 N N . LYS A 1 103 ? -15.996 8.415 14.755 1.00 93.38 103 LYS A N 1
ATOM 793 C CA . LYS A 1 103 ? -17.018 8.159 13.720 1.00 93.38 103 LYS A CA 1
ATOM 794 C C . LYS A 1 103 ? -17.337 6.677 13.507 1.00 93.38 103 LYS A C 1
ATOM 796 O O . LYS A 1 103 ? -17.984 6.324 12.524 1.00 93.38 103 LYS A O 1
ATOM 801 N N . GLY A 1 104 ? -16.902 5.792 14.402 1.00 87.44 104 GLY A N 1
ATOM 802 C CA . GLY A 1 104 ? -17.018 4.344 14.212 1.00 87.44 104 GLY A CA 1
ATOM 803 C C . GLY A 1 104 ? -18.450 3.857 14.017 1.00 87.44 104 GLY A C 1
ATOM 804 O O . GLY A 1 104 ? -18.670 2.990 13.178 1.00 87.44 104 GLY A O 1
ATOM 805 N N . LYS A 1 105 ? -19.431 4.445 14.721 1.00 88.44 105 LYS A N 1
ATOM 806 C CA . LYS A 1 105 ? -20.852 4.101 14.545 1.00 88.44 105 LYS A CA 1
ATOM 807 C C . LYS A 1 105 ? -21.341 4.440 13.137 1.00 88.44 105 LYS A C 1
ATOM 809 O O . LYS A 1 105 ? -21.863 3.563 12.461 1.00 88.44 105 LYS A O 1
ATOM 814 N N . ASP A 1 106 ? -21.118 5.668 12.673 1.00 89.56 106 ASP A N 1
ATOM 815 C CA . ASP A 1 106 ? -21.554 6.106 11.340 1.00 89.56 106 ASP A CA 1
ATOM 816 C C . ASP A 1 106 ? -20.904 5.270 10.230 1.00 89.56 106 ASP A C 1
ATOM 818 O O . ASP A 1 106 ? -21.561 4.881 9.266 1.00 89.56 106 ASP A O 1
ATOM 822 N N . ILE A 1 107 ? -19.614 4.949 10.388 1.00 87.62 107 ILE A N 1
ATOM 823 C CA . ILE A 1 107 ? -18.883 4.099 9.446 1.00 87.62 107 ILE A CA 1
ATOM 824 C C . ILE A 1 107 ? -19.450 2.679 9.475 1.00 87.62 107 ILE A C 1
ATOM 826 O O . ILE A 1 107 ? -19.763 2.142 8.418 1.00 87.62 107 ILE A O 1
ATOM 830 N N . ALA A 1 108 ? -19.641 2.073 10.647 1.00 86.81 108 ALA A N 1
ATOM 831 C CA . ALA A 1 108 ? -20.194 0.724 10.756 1.00 86.81 108 ALA A CA 1
ATOM 832 C C . ALA A 1 108 ? -21.585 0.632 10.112 1.00 86.81 108 ALA A C 1
ATOM 834 O O . ALA A 1 108 ? -21.830 -0.261 9.304 1.00 86.81 108 ALA A O 1
ATOM 835 N N . LEU A 1 109 ? -22.460 1.603 10.377 1.00 88.94 109 LEU A N 1
ATOM 836 C CA . LEU A 1 109 ? -23.809 1.655 9.807 1.00 88.94 109 LEU A CA 1
ATOM 837 C C . LEU A 1 109 ? -23.842 1.874 8.287 1.00 88.94 109 LEU A C 1
ATOM 839 O O . LEU A 1 109 ? -24.875 1.651 7.660 1.00 88.94 109 LEU A O 1
ATOM 843 N N . SER A 1 110 ? -22.724 2.270 7.670 1.00 87.88 110 SER A N 1
ATOM 844 C CA . SER A 1 110 ? -22.594 2.294 6.207 1.00 87.88 110 SER A CA 1
ATOM 845 C C . SER A 1 110 ? -22.359 0.907 5.589 1.00 87.88 110 SER A C 1
ATOM 847 O O . SER A 1 110 ? -22.581 0.729 4.392 1.00 87.88 110 SER A O 1
ATOM 849 N N . PHE A 1 111 ? -21.946 -0.079 6.394 1.00 84.69 111 PHE A N 1
ATOM 850 C CA . PHE A 1 111 ? -21.665 -1.450 5.954 1.00 84.69 111 PHE A CA 1
ATOM 851 C C . PHE A 1 111 ? -22.659 -2.483 6.491 1.00 84.69 111 PHE A C 1
ATOM 853 O O . PHE A 1 111 ? -22.844 -3.526 5.862 1.00 84.69 111 PHE A O 1
ATOM 860 N N . ILE A 1 112 ? -23.283 -2.223 7.642 1.00 88.62 112 ILE A N 1
ATOM 861 C CA . ILE A 1 112 ? -24.226 -3.137 8.291 1.00 88.62 112 ILE A CA 1
ATOM 862 C C . ILE A 1 112 ? -25.511 -2.425 8.716 1.00 88.62 112 ILE A C 1
ATOM 864 O O . ILE A 1 112 ? -25.529 -1.229 8.986 1.00 88.62 112 ILE A O 1
ATOM 868 N N . GLU A 1 113 ? -26.599 -3.188 8.793 1.00 90.88 113 GLU A N 1
ATOM 869 C CA . GLU A 1 113 ? -27.895 -2.704 9.271 1.00 90.88 113 GLU A CA 1
ATOM 870 C C . GLU A 1 113 ? -27.848 -2.369 10.772 1.00 90.88 113 GLU A C 1
ATOM 872 O O . GLU A 1 113 ? -27.144 -3.027 11.544 1.00 90.88 113 GLU A O 1
ATOM 877 N N . ASN A 1 114 ? -28.644 -1.379 11.196 1.00 90.50 114 ASN A N 1
ATOM 878 C CA . ASN A 1 114 ? -28.737 -0.948 12.599 1.00 90.50 114 ASN A CA 1
ATOM 879 C C . ASN A 1 114 ? -29.033 -2.108 13.563 1.00 90.50 114 ASN A C 1
ATOM 881 O O . ASN A 1 114 ? -28.431 -2.180 14.629 1.00 90.50 114 ASN A O 1
ATOM 885 N N . GLU A 1 115 ? -29.931 -3.022 13.188 1.00 88.75 115 GLU A N 1
ATOM 886 C CA . GLU A 1 115 ? -30.319 -4.160 14.034 1.00 88.75 115 GLU A CA 1
ATOM 887 C C . GLU A 1 115 ? -29.122 -5.073 14.332 1.00 88.75 115 GLU A C 1
ATOM 889 O O . GLU A 1 115 ? -28.861 -5.401 15.488 1.00 88.75 115 GLU A O 1
ATOM 894 N N . LYS A 1 116 ? -28.328 -5.399 13.304 1.00 89.00 116 LYS A N 1
ATOM 895 C CA . LYS A 1 116 ? -27.104 -6.198 13.459 1.00 89.00 116 LYS A CA 1
ATOM 896 C C . LYS A 1 116 ? -26.033 -5.455 14.246 1.00 89.00 116 LYS A C 1
ATOM 898 O O . LYS A 1 116 ? -25.304 -6.075 15.013 1.00 89.00 116 LYS A O 1
ATOM 903 N N . TYR A 1 117 ? -25.921 -4.138 14.066 1.00 91.06 117 TYR A N 1
ATOM 904 C CA . TYR A 1 117 ? -24.981 -3.328 14.838 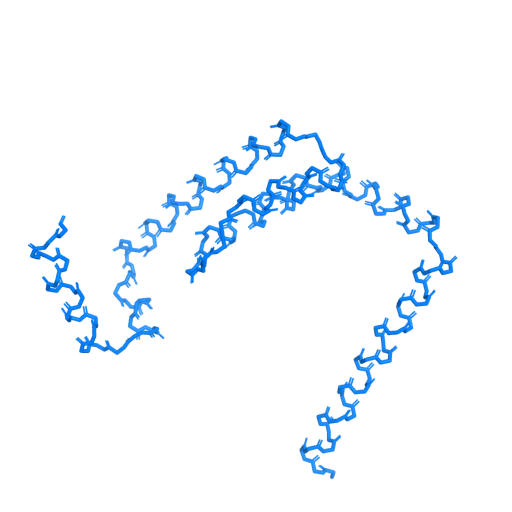1.00 91.06 117 TYR A CA 1
ATOM 905 C C . TYR A 1 117 ? -25.277 -3.407 16.341 1.00 91.06 117 TYR A C 1
ATOM 907 O O . TYR A 1 117 ? -24.362 -3.667 17.119 1.00 91.06 117 TYR A O 1
ATOM 915 N N . GLU A 1 118 ? -26.538 -3.236 16.746 1.00 92.38 118 GLU A N 1
ATOM 916 C CA . GLU A 1 118 ? -26.931 -3.319 18.158 1.00 92.38 118 GLU A CA 1
ATOM 917 C C . GLU A 1 118 ? -26.772 -4.749 18.711 1.00 92.38 118 GLU A C 1
ATOM 919 O O . GLU A 1 118 ? -26.255 -4.912 19.815 1.00 92.38 118 GLU A O 1
ATOM 924 N N . GLU A 1 119 ? -27.091 -5.790 17.927 1.00 92.06 119 GLU A N 1
ATOM 925 C CA . GLU A 1 119 ? -26.830 -7.190 18.307 1.00 92.06 119 GLU A CA 1
ATOM 926 C C . GLU A 1 119 ? -25.336 -7.432 18.596 1.00 92.06 119 GLU A C 1
ATOM 928 O O . GLU A 1 119 ? -24.969 -7.985 19.639 1.00 92.06 119 GLU A O 1
ATOM 933 N N . TYR A 1 120 ? -24.447 -6.971 17.705 1.00 89.94 120 TYR A N 1
ATOM 934 C CA . TYR A 1 120 ? -23.001 -7.074 17.910 1.00 89.94 120 TYR A CA 1
ATOM 935 C C . TYR A 1 120 ? -22.516 -6.238 19.097 1.00 89.94 120 TYR A C 1
ATOM 937 O O . TYR A 1 120 ? -21.615 -6.669 19.819 1.00 89.94 120 TYR A O 1
ATOM 945 N N . LEU A 1 121 ? -23.119 -5.072 19.333 1.00 89.94 121 LEU A N 1
ATOM 946 C CA . LEU A 1 121 ? -22.794 -4.211 20.465 1.00 89.94 121 LEU A CA 1
ATOM 947 C C . LEU A 1 121 ? -23.161 -4.874 21.803 1.00 89.94 121 LEU A C 1
ATOM 949 O O . LEU A 1 121 ? -22.379 -4.816 22.754 1.00 89.94 121 LEU A O 1
ATOM 953 N N . GLU A 1 122 ? -24.322 -5.524 21.892 1.00 93.06 122 GLU A N 1
ATOM 954 C CA . GLU A 1 122 ? -24.735 -6.280 23.079 1.00 93.06 122 GLU A CA 1
ATOM 955 C C . GLU A 1 122 ? -23.843 -7.499 23.325 1.00 93.06 122 GLU A C 1
ATOM 957 O O . GLU A 1 122 ? -23.409 -7.740 24.456 1.00 93.06 122 GLU A O 1
ATOM 962 N N . LEU A 1 123 ? -23.517 -8.246 22.266 1.00 92.44 123 LEU A N 1
ATOM 963 C CA . LEU A 1 123 ? -22.571 -9.359 22.331 1.00 92.44 123 LEU A CA 1
ATOM 964 C C . LEU A 1 123 ? -21.200 -8.905 22.836 1.00 92.44 123 LEU A C 1
ATOM 966 O O . LEU A 1 123 ? -20.636 -9.566 23.712 1.00 92.44 123 LEU A O 1
ATOM 970 N N . PHE A 1 124 ? -20.693 -7.780 22.326 1.00 89.69 124 PHE A N 1
ATOM 971 C CA . PHE A 1 124 ? -19.429 -7.197 22.760 1.00 89.69 124 PHE A CA 1
ATOM 972 C C . PHE A 1 124 ? -19.485 -6.792 24.235 1.00 89.69 124 PHE A C 1
ATOM 974 O O . PHE A 1 124 ? -18.653 -7.245 25.002 1.00 89.69 124 PHE A O 1
ATOM 981 N N . LYS A 1 125 ? -20.516 -6.065 24.685 1.00 92.06 125 LYS A N 1
ATOM 982 C CA . LYS A 1 125 ? -20.671 -5.689 26.108 1.00 92.06 125 LYS A CA 1
ATOM 983 C C . LYS A 1 125 ? -20.734 -6.884 27.065 1.00 92.06 125 LYS A C 1
ATOM 985 O O . LYS A 1 125 ? -20.419 -6.742 28.242 1.00 92.06 125 LYS A O 1
ATOM 990 N N . LYS A 1 126 ? -21.220 -8.037 26.595 1.00 93.56 126 LYS A N 1
ATOM 991 C CA . LYS A 1 126 ? -21.396 -9.241 27.417 1.00 93.56 126 LYS A CA 1
ATOM 992 C C . LYS A 1 126 ? -20.152 -10.134 27.458 1.00 93.56 126 LYS A C 1
ATOM 994 O O . LYS A 1 126 ? -20.008 -10.899 28.410 1.00 93.56 126 LYS A O 1
ATOM 999 N N . LYS A 1 127 ? -19.326 -10.123 26.407 1.00 90.62 127 LYS A N 1
ATOM 1000 C CA . LYS A 1 127 ? -18.246 -11.107 26.198 1.00 90.62 127 LYS A CA 1
ATOM 1001 C C . LYS A 1 127 ? -16.866 -10.506 25.919 1.00 90.62 127 LYS A C 1
ATOM 1003 O O . LYS A 1 127 ? -15.890 -11.244 26.034 1.00 90.62 127 LYS A O 1
ATOM 1008 N N . GLY A 1 128 ? -16.808 -9.257 25.473 1.00 61.56 128 GLY A N 1
ATOM 1009 C CA . GLY A 1 128 ? -15.586 -8.481 25.247 1.00 61.56 128 GLY A CA 1
ATOM 1010 C C . GLY A 1 128 ? -15.263 -7.619 26.454 1.00 61.56 128 GLY A C 1
ATOM 1011 O O . GLY A 1 128 ? -14.056 -7.372 26.647 1.00 61.56 128 GLY A O 1
#

Foldseek 3Di:
DDPVVVVVVVVVVVVVVVVVVVVVCVVCVVVCVVVVLVCCVVCVLVVLLVVQLVQLLDPDPDHSVVSLVVNVVSPHDSVSSVVSNVVSNVVSVVVSVVCCVVCVVVVVCVPDPPVVVVVVVVVVVVPD

Secondary structure (DSSP, 8-state):
--HHHHHHHHHHHHHHHHHHHHHHHHHTHHHHHHHHHHHHHHHHHHHHHHHHHHHHHSSSS--THHHHHHHHHTT--HHHHHHHHHHHHHHHHHHHHHHHHHHHHHHHHHHS-HHHHHHHHHHHHHH-

Sequence (128 aa):
MDKKNLIKIFTLIVFVSIVIFFIYTVINYKTIKTEVSSGVQKYGYIGISAASFLLESLPQPIGADITLISGGLIGLNIFFVFITVVLSSGFSGILMYFIGYAKGKDIALSFIENEKYEEYLELFKKKG

pLDDT: mean 91.65, std 5.33, range [61.56, 97.31]

Radius of gyration: 21.62 Å; chains: 1; bounding box: 47×21×57 Å